Protein AF-A0A8X6VSK3-F1 (afdb_monomer_lite)

Organism: Trichonephila clavipes (NCBI:txid2585209)

InterPro domains:
  IPR008042 Retrotransposon Pao-like, RNAseH-like domain [PF05380] (2-41)

Foldseek 3Di:
DDDDDPLLVQLVVLLVVLVVVLVVCVVVVDDDDQAAAEDQPPSNLCLLQDDDDDDPSSVVSSVSSVVSDPNVRYDYDHPVPDPVCCVVVHDDDD

Sequence (94 aa):
MKTITIPRLELMAATIGARLFSSVKHALKISNIKTYFWTDSSTVLTWIIRREQWSVFVANRISEIRKLTTSEDWFHISTDQNPADILSRGCGPK

pLDDT: mean 92.37, std 10.23, range [46.41, 98.56]

Structure (mmCIF, N/CA/C/O backbone):
data_AF-A0A8X6VSK3-F1
#
_entry.id   AF-A0A8X6VSK3-F1
#
loop_
_atom_site.group_PDB
_atom_site.id
_atom_site.type_symbol
_atom_site.label_atom_id
_atom_site.label_alt_id
_atom_site.label_comp_id
_atom_site.label_asym_id
_atom_site.label_entity_id
_atom_site.label_seq_id
_atom_site.pdbx_PDB_ins_code
_atom_site.Cartn_x
_atom_site.Cartn_y
_atom_site.Cartn_z
_atom_site.occupancy
_atom_site.B_iso_or_equiv
_atom_site.auth_seq_id
_atom_site.auth_comp_id
_atom_site.auth_asym_id
_atom_site.auth_atom_id
_atom_site.pdbx_PDB_model_num
ATOM 1 N N . MET A 1 1 ? 12.661 11.794 -20.945 1.00 46.41 1 MET A N 1
ATOM 2 C CA . MET A 1 1 ? 11.549 11.405 -20.048 1.00 46.41 1 MET A CA 1
ATOM 3 C C . MET A 1 1 ? 12.007 10.179 -19.263 1.00 46.41 1 MET A C 1
ATOM 5 O O . MET A 1 1 ? 12.444 9.231 -19.898 1.00 46.41 1 MET A O 1
ATOM 9 N N . LYS A 1 2 ? 12.054 10.204 -17.921 1.00 57.28 2 LYS A N 1
ATOM 10 C CA . LYS A 1 2 ? 12.467 9.013 -17.148 1.00 57.28 2 LYS A CA 1
ATOM 11 C C . LYS A 1 2 ? 11.343 7.977 -17.217 1.00 57.28 2 LYS A C 1
ATOM 13 O O . LYS A 1 2 ? 10.240 8.271 -16.769 1.00 57.28 2 LYS A O 1
ATOM 18 N N . THR A 1 3 ? 11.620 6.799 -17.768 1.00 72.06 3 THR A N 1
ATOM 19 C CA . THR A 1 3 ? 10.655 5.696 -17.846 1.00 72.06 3 THR A CA 1
ATOM 20 C C . THR A 1 3 ? 10.259 5.256 -16.438 1.00 72.06 3 THR A C 1
ATOM 22 O O . THR A 1 3 ? 11.114 4.900 -15.622 1.00 72.06 3 THR A O 1
ATOM 25 N N . ILE A 1 4 ? 8.964 5.314 -16.128 1.00 81.50 4 ILE A N 1
ATOM 26 C CA . ILE A 1 4 ? 8.431 4.771 -14.879 1.00 81.50 4 ILE A CA 1
ATOM 27 C C . ILE A 1 4 ? 8.315 3.257 -15.057 1.00 81.50 4 ILE A C 1
ATOM 29 O O . ILE A 1 4 ? 7.769 2.784 -16.048 1.00 81.50 4 ILE A O 1
ATOM 33 N N . THR A 1 5 ? 8.869 2.500 -14.115 1.00 92.75 5 THR A N 1
ATOM 34 C CA . THR A 1 5 ? 8.808 1.035 -14.128 1.00 92.75 5 THR A CA 1
ATOM 35 C C . THR A 1 5 ? 7.470 0.549 -13.571 1.00 92.75 5 THR A C 1
ATOM 37 O O . THR A 1 5 ? 6.861 1.240 -12.752 1.00 92.75 5 THR A O 1
ATOM 40 N N . ILE A 1 6 ? 7.044 -0.660 -13.950 1.00 92.81 6 ILE A N 1
ATOM 41 C CA . ILE A 1 6 ? 5.814 -1.284 -13.428 1.00 92.81 6 ILE A CA 1
ATOM 42 C C . ILE A 1 6 ? 5.776 -1.277 -11.884 1.00 92.81 6 ILE A C 1
ATOM 44 O O . ILE A 1 6 ? 4.817 -0.730 -11.343 1.00 92.81 6 ILE A O 1
ATOM 48 N N . PRO A 1 7 ? 6.838 -1.675 -11.146 1.00 95.19 7 PRO A N 1
ATOM 49 C CA . PRO A 1 7 ? 6.823 -1.608 -9.680 1.00 95.19 7 PRO A CA 1
ATOM 50 C C . PRO A 1 7 ? 6.597 -0.202 -9.110 1.00 95.19 7 PRO A C 1
ATOM 52 O O . PRO A 1 7 ? 6.006 -0.032 -8.046 1.00 95.19 7 PRO A O 1
ATOM 55 N N . ARG A 1 8 ? 7.061 0.845 -9.806 1.00 95.62 8 ARG A N 1
ATOM 56 C CA . ARG A 1 8 ? 6.807 2.230 -9.387 1.00 95.62 8 ARG A CA 1
ATOM 57 C C . ARG A 1 8 ? 5.356 2.637 -9.631 1.00 95.62 8 ARG A C 1
ATOM 59 O O . ARG A 1 8 ? 4.828 3.391 -8.819 1.00 95.62 8 ARG A O 1
ATOM 66 N N . LEU A 1 9 ? 4.724 2.157 -10.705 1.00 95.12 9 LEU A N 1
ATOM 67 C CA . LEU A 1 9 ? 3.291 2.357 -10.947 1.00 95.12 9 LEU A CA 1
ATOM 68 C C . LEU A 1 9 ? 2.455 1.650 -9.874 1.00 95.12 9 LEU A C 1
ATOM 70 O O . LEU A 1 9 ? 1.588 2.280 -9.275 1.00 95.12 9 LEU A O 1
ATOM 74 N N . GLU A 1 10 ? 2.777 0.397 -9.558 1.00 96.06 10 GLU A N 1
ATOM 75 C CA . GLU A 1 10 ? 2.104 -0.378 -8.506 1.00 96.06 10 GLU A CA 1
ATOM 76 C C . GLU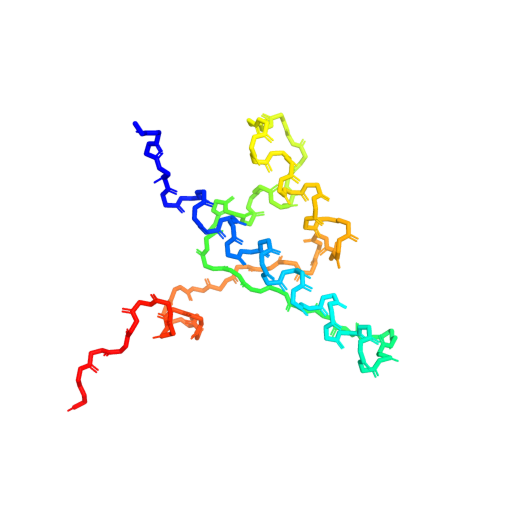 A 1 10 ? 2.251 0.292 -7.129 1.00 96.06 10 GLU A C 1
ATOM 78 O O . GLU A 1 10 ? 1.275 0.447 -6.395 1.00 96.06 10 GLU A O 1
ATOM 83 N N . LEU A 1 11 ? 3.447 0.794 -6.791 1.00 97.81 11 LEU A N 1
ATOM 84 C CA . LEU A 1 11 ? 3.666 1.535 -5.542 1.00 97.81 11 LEU A CA 1
ATOM 85 C C . LEU A 1 11 ? 2.856 2.840 -5.488 1.00 97.81 11 LEU A C 1
ATOM 87 O O . LEU A 1 11 ? 2.372 3.237 -4.424 1.00 97.81 11 LEU A O 1
ATOM 91 N N . MET A 1 12 ? 2.696 3.527 -6.623 1.00 97.25 12 MET A N 1
ATOM 92 C CA . MET A 1 12 ? 1.824 4.700 -6.693 1.00 97.25 12 MET A CA 1
ATOM 93 C C . MET A 1 12 ? 0.355 4.322 -6.511 1.00 97.25 12 MET A C 1
ATOM 95 O O . MET A 1 12 ? -0.340 5.033 -5.789 1.00 97.25 12 MET A O 1
ATOM 99 N N . ALA A 1 13 ? -0.101 3.208 -7.088 1.00 96.31 13 ALA A N 1
ATOM 100 C CA . ALA A 1 13 ? -1.457 2.706 -6.878 1.00 96.31 13 ALA A CA 1
ATOM 101 C C . ALA A 1 13 ? -1.721 2.429 -5.387 1.00 96.31 13 ALA A C 1
ATOM 103 O O . ALA A 1 13 ? -2.700 2.933 -4.836 1.00 96.31 13 ALA A O 1
ATOM 104 N N . ALA A 1 14 ? -0.791 1.758 -4.698 1.00 97.94 14 ALA A N 1
ATOM 105 C CA . ALA A 1 14 ? -0.861 1.547 -3.250 1.00 97.94 14 ALA A CA 1
ATOM 106 C C . ALA A 1 14 ? -0.889 2.870 -2.458 1.00 97.94 14 ALA A C 1
ATOM 108 O O . ALA A 1 14 ? -1.671 3.026 -1.520 1.00 97.94 14 ALA A O 1
ATOM 109 N N . THR A 1 15 ? -0.090 3.862 -2.868 1.00 98.50 15 THR A N 1
ATOM 110 C CA . THR A 1 15 ? -0.081 5.193 -2.235 1.00 98.50 15 THR A CA 1
ATOM 111 C C . THR A 1 15 ? -1.428 5.906 -2.391 1.00 98.50 15 THR A C 1
ATOM 113 O O . THR A 1 15 ? -1.938 6.494 -1.438 1.00 98.50 15 THR A O 1
ATOM 116 N N . ILE A 1 16 ? -2.020 5.860 -3.588 1.00 97.88 16 ILE A N 1
ATOM 117 C CA . ILE A 1 16 ? -3.336 6.452 -3.862 1.00 97.88 16 ILE A CA 1
ATOM 118 C C . ILE A 1 16 ? -4.416 5.735 -3.046 1.00 97.88 16 ILE A C 1
ATOM 120 O O . ILE A 1 16 ? -5.239 6.406 -2.428 1.00 97.88 16 ILE A O 1
ATOM 124 N N . GLY A 1 17 ? -4.372 4.401 -2.970 1.00 97.31 17 GLY A N 1
ATOM 125 C CA . GLY A 1 17 ? -5.276 3.607 -2.136 1.00 97.31 17 GLY A CA 1
ATOM 126 C C . GLY A 1 17 ? -5.218 3.999 -0.656 1.00 97.31 17 GLY A C 1
ATOM 127 O O . GLY A 1 17 ? -6.258 4.225 -0.040 1.00 97.31 17 GLY A O 1
ATOM 128 N N . ALA A 1 18 ? -4.014 4.179 -0.099 1.00 98.31 18 ALA A N 1
ATOM 129 C CA . ALA A 1 18 ? -3.826 4.625 1.286 1.00 98.31 18 ALA A CA 1
ATOM 130 C C . ALA A 1 18 ? -4.418 6.025 1.547 1.00 98.31 18 ALA A C 1
ATOM 132 O O . ALA A 1 18 ? -5.072 6.249 2.569 1.00 98.31 18 ALA A O 1
ATOM 133 N N . ARG A 1 19 ? -4.234 6.965 0.608 1.00 98.56 19 ARG A N 1
ATOM 134 C CA . ARG A 1 19 ? -4.835 8.309 0.678 1.00 98.56 19 ARG A CA 1
ATOM 135 C C . ARG A 1 19 ? -6.356 8.250 0.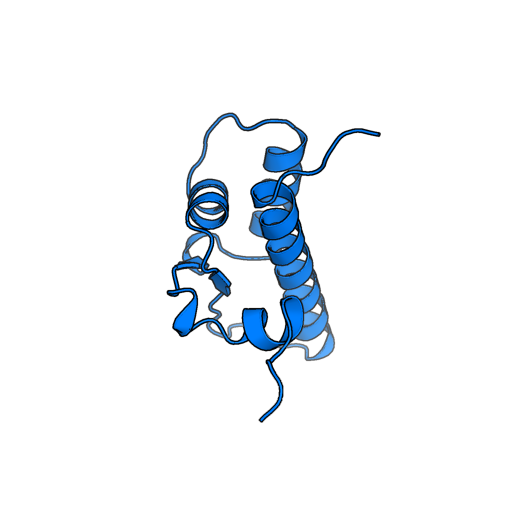623 1.00 98.56 19 ARG A C 1
ATOM 137 O O . ARG A 1 19 ? -7.006 8.854 1.469 1.00 98.56 19 ARG A O 1
ATOM 144 N N . LEU A 1 20 ? -6.909 7.498 -0.332 1.00 97.56 20 LEU A N 1
ATOM 145 C CA . LEU A 1 20 ? -8.352 7.327 -0.487 1.00 97.56 20 LEU A CA 1
ATOM 146 C C . LEU A 1 20 ? -8.974 6.760 0.789 1.00 97.56 20 LEU A C 1
ATOM 148 O O . LEU A 1 20 ? -9.941 7.319 1.301 1.00 97.56 20 LEU A O 1
ATOM 152 N N . PHE A 1 21 ? -8.385 5.695 1.334 1.00 97.06 21 PHE A N 1
ATOM 153 C CA . PHE A 1 21 ? -8.819 5.115 2.597 1.00 97.06 21 PHE A CA 1
ATOM 154 C C . PHE A 1 21 ? -8.818 6.153 3.729 1.00 97.06 21 PHE A C 1
ATOM 156 O O . PHE A 1 21 ? -9.819 6.290 4.431 1.00 97.06 21 PHE A O 1
ATOM 163 N N . SER A 1 22 ? -7.731 6.917 3.882 1.00 96.69 22 SER A N 1
ATOM 164 C CA . SER A 1 22 ? -7.626 7.954 4.914 1.00 96.69 22 SER A CA 1
ATOM 165 C C . SER A 1 22 ? -8.713 9.026 4.765 1.00 96.69 22 SER A C 1
ATOM 167 O O . SER A 1 22 ? -9.388 9.358 5.742 1.00 96.69 22 SER A O 1
ATOM 169 N N . SER A 1 23 ? -8.950 9.505 3.539 1.00 97.81 23 SER A N 1
ATOM 170 C CA . SER A 1 23 ? -10.001 10.482 3.238 1.00 97.81 23 SER A CA 1
ATOM 171 C C . SER A 1 23 ? -11.398 9.948 3.556 1.00 97.81 23 SER A C 1
ATOM 173 O O . SER A 1 23 ? -12.172 10.633 4.222 1.00 97.81 23 SER A O 1
ATOM 175 N N . VAL A 1 24 ? -11.718 8.721 3.134 1.00 96.81 24 VAL A N 1
ATOM 176 C CA . VAL A 1 24 ? -13.027 8.094 3.380 1.00 96.81 24 VAL A CA 1
ATOM 177 C C . VAL A 1 24 ? -13.241 7.839 4.870 1.00 96.81 24 VAL A C 1
ATOM 179 O O . VAL A 1 24 ? -14.286 8.200 5.410 1.00 96.81 24 VAL A O 1
ATOM 182 N N . LYS A 1 25 ? -12.242 7.283 5.566 1.00 96.00 25 LYS A N 1
ATOM 183 C CA . LYS A 1 25 ? -12.300 7.041 7.014 1.00 96.00 25 LYS A CA 1
ATOM 184 C C . LYS A 1 25 ? -12.575 8.331 7.785 1.00 96.00 25 LYS A C 1
ATOM 186 O O . LYS A 1 25 ? -13.405 8.333 8.693 1.00 96.00 25 LYS A O 1
ATOM 191 N N . HIS A 1 26 ? -11.903 9.420 7.410 1.00 95.69 26 HIS A N 1
ATOM 192 C CA . HIS A 1 26 ? -12.108 10.726 8.024 1.00 95.69 26 HIS A CA 1
ATOM 193 C C . HIS A 1 26 ? -13.504 11.291 7.730 1.00 95.69 26 HIS A C 1
ATOM 195 O O . HIS A 1 26 ? -14.209 11.680 8.660 1.00 95.69 26 HIS A O 1
ATOM 201 N N . ALA A 1 27 ? -13.932 11.285 6.463 1.00 97.88 27 ALA A N 1
ATOM 202 C CA . ALA A 1 27 ? -15.236 11.805 6.049 1.00 97.88 27 ALA A CA 1
ATOM 203 C C . ALA A 1 27 ? -16.403 11.080 6.737 1.00 97.88 27 ALA A C 1
ATOM 205 O O . ALA A 1 27 ? -17.367 11.713 7.164 1.00 97.88 27 ALA A O 1
ATOM 206 N N . LEU A 1 28 ? -16.286 9.760 6.900 1.00 96.75 28 LEU A N 1
ATOM 207 C CA . LEU A 1 28 ? -17.286 8.926 7.564 1.00 96.75 28 LEU A CA 1
ATOM 208 C C . LEU A 1 28 ? -17.141 8.895 9.096 1.00 96.75 28 LEU A C 1
ATOM 210 O O . LEU A 1 28 ? -17.931 8.233 9.763 1.00 96.75 28 LEU A O 1
ATOM 214 N N . LYS A 1 29 ? -16.149 9.599 9.665 1.00 96.38 29 LYS A N 1
ATOM 215 C CA . LYS A 1 29 ? -15.849 9.635 11.110 1.00 96.38 29 LYS A CA 1
ATOM 216 C C . LYS A 1 29 ? -15.689 8.242 11.734 1.00 96.38 29 LYS A C 1
ATO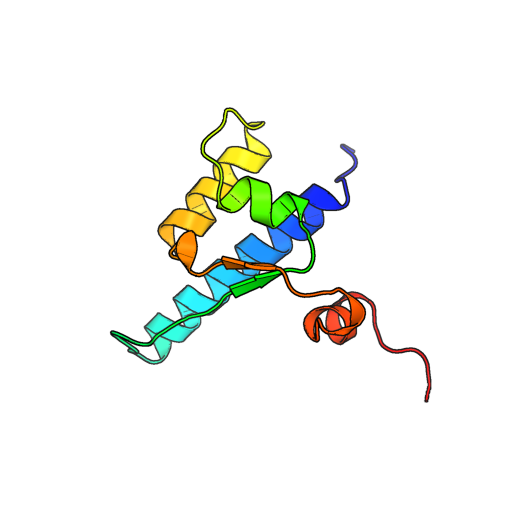M 218 O O . LYS A 1 29 ? -16.066 8.016 12.881 1.00 96.38 29 LYS A O 1
ATOM 223 N N . ILE A 1 30 ? -15.118 7.302 10.983 1.00 94.25 30 ILE A N 1
ATOM 224 C CA . ILE A 1 30 ? -14.960 5.920 11.433 1.00 94.25 30 ILE A CA 1
ATOM 225 C C . ILE A 1 30 ? -13.690 5.796 12.282 1.00 94.25 30 ILE A C 1
ATOM 227 O O . ILE A 1 30 ? -12.572 6.025 11.808 1.00 94.25 3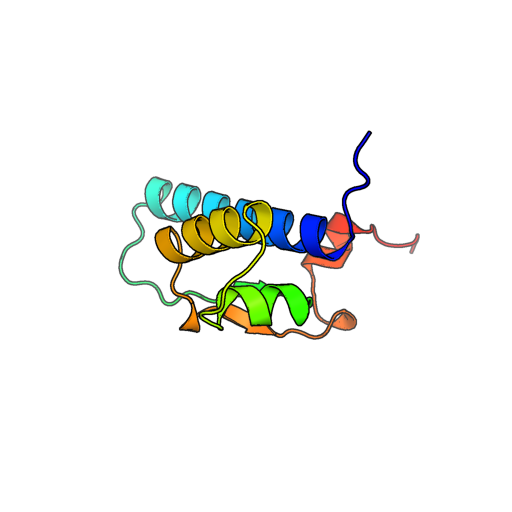0 ILE A O 1
ATOM 231 N N . SER A 1 31 ? -13.850 5.364 13.530 1.00 90.25 31 SER A N 1
ATOM 232 C CA . SER A 1 31 ? -12.760 5.010 14.441 1.00 90.25 31 SER A CA 1
ATOM 233 C C . SER A 1 31 ? -12.768 3.507 14.746 1.00 90.25 31 SER A C 1
ATOM 235 O O . SER A 1 31 ? -13.797 2.848 14.651 1.00 90.25 31 SER A O 1
ATOM 237 N N . ASN A 1 32 ? -11.596 2.956 15.081 1.00 86.44 32 ASN A N 1
ATOM 238 C CA . ASN A 1 32 ? -11.421 1.586 15.586 1.00 86.44 32 ASN A CA 1
ATOM 239 C C . ASN A 1 32 ? -12.030 0.448 14.742 1.00 86.44 32 ASN A C 1
ATOM 241 O O . ASN A 1 32 ? -12.446 -0.572 15.287 1.00 86.44 32 ASN A O 1
ATOM 245 N N . ILE A 1 33 ? -12.045 0.584 13.415 1.00 91.62 33 ILE A N 1
ATOM 246 C CA . ILE A 1 33 ? -12.364 -0.540 12.526 1.00 91.62 33 ILE A CA 1
ATOM 247 C C . ILE A 1 33 ? -11.111 -1.328 12.176 1.00 91.62 33 ILE A C 1
ATOM 249 O O . ILE A 1 33 ? -10.034 -0.758 11.989 1.00 91.62 33 ILE A O 1
ATOM 253 N N . LYS A 1 34 ? -11.279 -2.641 12.036 1.00 94.12 34 LYS A N 1
ATOM 254 C CA . LYS A 1 34 ? -10.250 -3.496 11.458 1.00 94.12 34 LYS A CA 1
ATOM 255 C C . LYS A 1 34 ? -10.147 -3.221 9.960 1.00 94.12 34 LYS A C 1
ATOM 257 O O . LYS A 1 34 ? -11.168 -3.117 9.281 1.00 94.12 34 LYS A O 1
ATOM 262 N N . THR A 1 35 ? -8.926 -3.096 9.459 1.00 95.62 35 THR A N 1
ATOM 263 C CA . THR A 1 35 ? -8.650 -2.718 8.071 1.00 95.62 35 THR A CA 1
ATOM 264 C C . THR A 1 35 ? -7.673 -3.680 7.438 1.00 95.62 35 THR A C 1
ATOM 266 O O . THR A 1 35 ? -6.809 -4.218 8.117 1.00 95.62 35 THR A O 1
ATOM 269 N N . TYR A 1 36 ? -7.835 -3.897 6.138 1.00 97.00 36 TYR A N 1
ATOM 270 C CA . TYR A 1 36 ? -7.010 -4.807 5.360 1.00 97.00 36 TYR A CA 1
ATOM 271 C C . TYR A 1 36 ? -6.717 -4.164 4.008 1.00 97.00 36 TYR A C 1
ATOM 273 O O . TYR A 1 36 ? -7.634 -3.666 3.350 1.00 97.00 36 TYR A O 1
ATOM 281 N N . PHE A 1 37 ? -5.456 -4.195 3.594 1.00 97.69 37 PHE A N 1
ATOM 282 C CA . PHE A 1 37 ? -4.986 -3.687 2.311 1.00 97.69 37 PHE A CA 1
ATOM 283 C C . PHE A 1 37 ? -4.368 -4.840 1.527 1.00 97.69 37 PHE A C 1
ATOM 285 O O . PHE A 1 37 ? -3.457 -5.505 2.012 1.00 97.69 37 PHE A O 1
ATOM 292 N N . TRP A 1 38 ? -4.856 -5.081 0.314 1.00 97.50 38 TRP A N 1
ATOM 293 C CA . TRP A 1 38 ? -4.403 -6.193 -0.519 1.00 97.50 38 TRP A CA 1
ATOM 294 C C . TRP A 1 38 ? -3.672 -5.670 -1.751 1.00 97.50 38 TRP A C 1
ATOM 296 O O . TRP A 1 38 ? -4.113 -4.712 -2.387 1.00 97.50 38 TRP A O 1
ATOM 306 N N . THR A 1 39 ? -2.554 -6.303 -2.090 1.00 97.06 39 THR A N 1
ATOM 307 C CA . THR A 1 39 ? -1.820 -6.073 -3.338 1.00 97.06 39 THR A CA 1
ATOM 308 C C . THR A 1 39 ? -1.329 -7.403 -3.893 1.00 97.06 39 THR A C 1
ATOM 310 O O . THR A 1 39 ? -0.935 -8.283 -3.133 1.00 97.06 39 THR A O 1
ATOM 313 N N . ASP A 1 40 ? -1.343 -7.558 -5.211 1.00 95.94 40 ASP A N 1
ATOM 314 C CA . ASP A 1 40 ? -0.733 -8.695 -5.906 1.00 95.94 40 ASP A CA 1
ATOM 315 C C . ASP A 1 40 ? 0.736 -8.448 -6.278 1.00 95.94 40 ASP A C 1
ATOM 317 O O . ASP A 1 40 ? 1.452 -9.348 -6.718 1.00 95.94 40 ASP A O 1
ATOM 321 N N . SER A 1 41 ? 1.239 -7.236 -6.028 1.00 96.69 41 SER A N 1
ATOM 322 C CA . SER A 1 41 ? 2.653 -6.930 -6.183 1.00 96.69 41 SER A CA 1
ATOM 323 C C . SER A 1 41 ? 3.430 -7.334 -4.935 1.00 96.69 41 SER A C 1
ATOM 325 O O . SER A 1 41 ? 3.553 -6.586 -3.959 1.00 96.69 41 SER A O 1
ATOM 327 N N . SER A 1 42 ? 4.058 -8.507 -5.004 1.00 97.31 42 SER A N 1
ATOM 328 C CA . SER A 1 42 ? 5.041 -8.949 -4.004 1.00 97.31 42 SER A CA 1
ATOM 329 C C . SER A 1 42 ? 6.174 -7.928 -3.795 1.00 97.31 42 SER A C 1
ATOM 331 O O . SER A 1 42 ? 6.696 -7.798 -2.685 1.00 97.31 42 SER A O 1
ATOM 333 N N . THR A 1 43 ? 6.532 -7.154 -4.829 1.00 97.56 43 THR A N 1
ATOM 334 C CA . THR A 1 43 ? 7.539 -6.083 -4.721 1.00 97.56 43 THR A CA 1
ATOM 335 C C . THR A 1 43 ? 7.039 -4.937 -3.842 1.00 97.56 43 THR A C 1
ATOM 337 O O . THR A 1 43 ? 7.732 -4.538 -2.903 1.00 97.56 43 THR A O 1
ATOM 340 N N . VAL A 1 44 ? 5.828 -4.431 -4.100 1.00 97.94 44 VAL A N 1
ATOM 341 C CA . VAL A 1 44 ? 5.219 -3.367 -3.287 1.00 97.94 44 VAL A CA 1
ATOM 342 C C . VAL A 1 44 ? 5.020 -3.826 -1.849 1.00 97.94 44 VAL A C 1
ATOM 344 O O . VAL A 1 44 ? 5.367 -3.090 -0.925 1.00 97.94 44 VAL A O 1
ATOM 347 N N . LEU A 1 45 ? 4.540 -5.053 -1.645 1.00 98.25 45 LEU A N 1
ATOM 348 C CA . LEU A 1 45 ? 4.362 -5.608 -0.307 1.00 98.25 45 LEU A CA 1
ATOM 349 C C . LEU A 1 45 ? 5.689 -5.671 0.462 1.00 98.25 45 LEU A C 1
ATOM 351 O O . LEU A 1 45 ? 5.778 -5.213 1.600 1.00 98.25 45 LEU A O 1
ATOM 355 N N . THR A 1 46 ? 6.749 -6.163 -0.186 1.00 98.06 46 THR A N 1
ATOM 356 C CA . THR A 1 46 ? 8.096 -6.231 0.399 1.00 98.06 46 THR A CA 1
ATOM 357 C C . THR A 1 46 ? 8.590 -4.852 0.829 1.00 98.06 46 THR A C 1
ATOM 359 O O . THR A 1 46 ? 9.099 -4.688 1.938 1.00 98.06 46 THR A O 1
ATOM 362 N N . TRP A 1 47 ? 8.404 -3.846 -0.024 1.00 98.12 47 TRP A N 1
ATOM 363 C CA . TRP A 1 47 ? 8.744 -2.456 0.266 1.00 98.12 47 TRP A CA 1
ATOM 364 C C . TRP A 1 47 ? 7.974 -1.882 1.462 1.00 98.12 47 TRP A C 1
ATOM 366 O O . TRP A 1 47 ? 8.564 -1.185 2.290 1.00 98.12 47 TRP A O 1
ATOM 376 N N . ILE A 1 48 ? 6.679 -2.187 1.583 1.00 98.12 48 ILE A N 1
ATOM 377 C CA . ILE A 1 48 ? 5.829 -1.710 2.684 1.00 98.12 48 ILE A CA 1
ATOM 378 C C . ILE A 1 48 ? 6.169 -2.400 4.008 1.00 98.12 48 ILE A C 1
ATOM 380 O O . ILE A 1 48 ? 6.157 -1.738 5.045 1.00 98.12 48 ILE A O 1
ATOM 384 N N . ILE A 1 49 ? 6.525 -3.686 4.004 1.00 97.19 49 ILE A N 1
ATOM 385 C CA . ILE A 1 49 ? 6.800 -4.445 5.235 1.00 97.19 49 ILE A CA 1
ATOM 386 C C . ILE A 1 49 ? 8.242 -4.240 5.716 1.00 97.19 49 ILE A C 1
ATOM 388 O O . ILE A 1 49 ? 8.479 -3.971 6.894 1.00 97.19 49 ILE A O 1
ATOM 392 N N . ARG A 1 50 ? 9.236 -4.313 4.824 1.00 96.12 50 ARG A N 1
ATOM 393 C CA . ARG A 1 50 ? 10.654 -4.312 5.223 1.00 96.12 50 ARG A CA 1
ATOM 394 C C . ARG A 1 50 ? 11.196 -2.901 5.452 1.00 96.12 50 ARG A C 1
ATOM 396 O O . ARG A 1 50 ? 10.840 -1.940 4.764 1.00 96.12 50 ARG A O 1
ATOM 403 N N . ARG A 1 51 ? 12.097 -2.756 6.425 1.00 90.81 51 ARG A N 1
ATOM 404 C CA . ARG A 1 51 ? 12.806 -1.499 6.717 1.00 90.81 51 ARG A CA 1
ATOM 405 C C . ARG A 1 51 ? 14.231 -1.567 6.174 1.00 90.81 51 ARG A C 1
ATOM 407 O O . ARG A 1 51 ? 15.143 -1.962 6.887 1.00 90.81 51 ARG A O 1
ATOM 414 N N . GLU A 1 52 ? 14.402 -1.176 4.916 1.00 93.38 52 GLU A N 1
ATOM 415 C CA . GLU A 1 52 ? 15.702 -1.146 4.231 1.00 93.38 52 GLU A CA 1
ATOM 416 C C . GLU A 1 52 ? 15.949 0.212 3.569 1.00 93.38 52 GLU A C 1
ATOM 418 O O . GLU A 1 52 ? 15.067 1.076 3.520 1.00 93.38 52 GLU A O 1
ATOM 423 N N . GLN A 1 53 ? 17.167 0.408 3.064 1.00 94.25 53 GLN A N 1
ATOM 424 C CA . GLN A 1 53 ? 17.522 1.594 2.295 1.00 94.25 53 GLN A CA 1
ATOM 425 C C . GLN A 1 53 ? 17.026 1.459 0.854 1.00 94.25 53 GLN A C 1
ATOM 427 O O . GLN A 1 53 ? 17.661 0.844 0.000 1.00 94.25 53 GLN A O 1
ATOM 432 N N . TRP A 1 54 ? 15.874 2.065 0.581 1.00 95.38 54 TRP A N 1
ATOM 433 C CA . TRP A 1 54 ? 15.308 2.144 -0.762 1.00 95.38 54 TRP A CA 1
ATOM 434 C C . TRP A 1 54 ? 15.699 3.444 -1.469 1.00 95.38 54 TRP A C 1
ATOM 436 O O . TRP A 1 54 ? 16.053 4.439 -0.838 1.00 95.38 54 TRP A O 1
ATOM 446 N N . SER A 1 55 ? 15.555 3.476 -2.798 1.00 96.12 55 SER A N 1
ATOM 447 C CA . SER A 1 55 ? 15.687 4.728 -3.557 1.00 96.12 55 SER A CA 1
ATOM 448 C C . SER A 1 55 ? 14.739 5.809 -3.019 1.00 96.12 55 SER A C 1
ATOM 450 O O . SER A 1 55 ? 13.625 5.492 -2.602 1.00 96.12 55 SER A O 1
ATOM 452 N N . VAL A 1 56 ? 15.132 7.084 -3.106 1.00 96.75 56 VAL A N 1
ATOM 453 C CA . VAL A 1 56 ? 14.367 8.231 -2.566 1.00 96.75 56 VAL A CA 1
ATOM 454 C C . VAL A 1 56 ? 12.890 8.205 -2.973 1.00 96.75 56 VAL A C 1
ATOM 456 O O . VAL A 1 56 ? 12.011 8.409 -2.142 1.00 96.75 56 VAL A O 1
ATOM 459 N N . PHE A 1 57 ? 12.598 7.892 -4.241 1.00 95.56 57 PHE A N 1
ATOM 460 C CA . PHE A 1 57 ? 11.220 7.772 -4.724 1.00 95.56 57 PHE A CA 1
ATOM 461 C C . PHE A 1 57 ? 10.423 6.723 -3.938 1.00 95.56 57 PHE A C 1
ATOM 463 O O . PHE A 1 57 ? 9.316 6.999 -3.487 1.00 95.56 57 PHE A O 1
ATOM 470 N N . VAL A 1 58 ? 10.993 5.530 -3.771 1.00 97.31 58 VAL A N 1
ATOM 471 C CA . VAL A 1 58 ? 10.344 4.403 -3.092 1.00 97.31 58 VAL A CA 1
ATOM 472 C C . VAL A 1 58 ? 10.207 4.698 -1.596 1.00 97.31 58 VAL A C 1
ATOM 474 O O . VAL A 1 58 ? 9.115 4.575 -1.046 1.00 97.31 58 VAL A O 1
ATOM 477 N N . ALA A 1 59 ? 11.273 5.190 -0.961 1.00 97.75 59 ALA A N 1
ATOM 478 C CA . ALA A 1 59 ? 11.292 5.532 0.459 1.00 97.75 59 ALA A CA 1
ATOM 479 C C . ALA A 1 59 ? 10.227 6.579 0.830 1.00 97.75 59 ALA A C 1
ATOM 481 O O . ALA A 1 59 ? 9.502 6.401 1.810 1.00 97.75 59 ALA A O 1
ATOM 482 N N . ASN A 1 60 ? 10.075 7.634 0.022 1.00 98.00 60 ASN A N 1
ATOM 483 C CA . ASN A 1 60 ? 9.080 8.680 0.270 1.00 98.00 60 ASN A CA 1
ATOM 484 C C . ASN A 1 60 ? 7.643 8.140 0.218 1.00 98.00 60 ASN A C 1
ATOM 486 O O . ASN A 1 60 ? 6.816 8.516 1.046 1.00 98.00 60 ASN A O 1
ATOM 490 N N . ARG A 1 61 ? 7.347 7.229 -0.718 1.00 98.06 61 ARG A N 1
ATOM 491 C CA . ARG A 1 61 ? 6.013 6.622 -0.859 1.00 98.06 61 ARG A CA 1
ATOM 492 C C . ARG A 1 61 ? 5.704 5.618 0.239 1.00 98.06 61 ARG A C 1
ATOM 494 O O . ARG A 1 61 ? 4.617 5.662 0.801 1.00 98.06 61 ARG A O 1
ATOM 501 N N . ILE A 1 62 ? 6.672 4.784 0.615 1.00 98.06 62 ILE A N 1
ATOM 502 C CA . ILE A 1 62 ? 6.525 3.889 1.768 1.00 98.06 62 ILE A CA 1
ATOM 503 C C . ILE A 1 62 ? 6.285 4.703 3.044 1.00 98.06 62 ILE A C 1
ATOM 505 O O . ILE A 1 62 ? 5.404 4.365 3.826 1.00 98.06 62 ILE A O 1
ATOM 509 N N . SER A 1 63 ? 7.038 5.789 3.253 1.00 98.06 63 SER A N 1
ATOM 510 C CA . SER A 1 63 ? 6.865 6.671 4.416 1.00 98.06 63 SER A CA 1
ATOM 511 C C . SER A 1 63 ? 5.449 7.242 4.487 1.00 98.06 63 SER A C 1
ATOM 513 O O . SER A 1 63 ? 4.841 7.258 5.551 1.00 98.06 63 SER A O 1
ATOM 515 N N . GLU A 1 64 ? 4.892 7.657 3.351 1.00 98.50 64 GLU A N 1
ATOM 516 C CA . GLU A 1 64 ? 3.509 8.118 3.271 1.00 98.50 64 GLU A CA 1
ATOM 517 C C . GLU A 1 64 ? 2.498 7.002 3.577 1.00 98.50 64 GLU A C 1
ATOM 519 O O . GLU A 1 64 ? 1.634 7.188 4.433 1.00 98.50 64 GLU A O 1
ATOM 524 N N . ILE A 1 65 ? 2.633 5.829 2.951 1.00 98.56 65 ILE A N 1
ATOM 525 C CA . ILE A 1 65 ? 1.751 4.676 3.196 1.00 98.56 65 ILE A CA 1
ATOM 526 C C . ILE A 1 65 ? 1.740 4.311 4.685 1.00 98.56 65 ILE A C 1
ATOM 528 O O . ILE A 1 65 ? 0.670 4.166 5.273 1.00 98.56 65 ILE A O 1
ATOM 532 N N . ARG A 1 66 ? 2.916 4.243 5.319 1.00 97.75 66 ARG A N 1
ATOM 533 C CA . ARG A 1 66 ? 3.070 3.910 6.745 1.00 97.75 66 ARG A CA 1
ATOM 534 C C . ARG A 1 66 ? 2.570 4.993 7.705 1.00 97.75 66 ARG A C 1
ATOM 536 O O . ARG A 1 66 ? 2.369 4.711 8.878 1.00 97.75 66 ARG A O 1
ATOM 543 N N . LYS A 1 67 ? 2.396 6.235 7.241 1.00 98.12 67 LYS A N 1
ATOM 544 C CA . LYS A 1 67 ? 1.744 7.301 8.024 1.00 98.12 67 LYS A CA 1
ATOM 545 C C . LYS A 1 67 ? 0.222 7.202 7.969 1.00 98.12 67 LYS A C 1
ATOM 547 O O . LYS A 1 67 ? -0.443 7.597 8.919 1.00 98.12 67 LYS A O 1
ATOM 552 N N . LEU A 1 68 ? -0.322 6.725 6.850 1.00 97.56 68 LEU A N 1
ATOM 553 C CA . LEU A 1 68 ? -1.765 6.653 6.603 1.00 97.56 68 LEU A CA 1
ATOM 554 C C . LEU A 1 68 ? -2.377 5.300 7.000 1.00 97.56 68 LEU A C 1
ATOM 556 O O . LEU A 1 68 ? -3.585 5.216 7.219 1.00 97.56 68 LEU A O 1
ATOM 560 N N . THR A 1 69 ? -1.556 4.252 7.068 1.00 97.00 69 THR A N 1
ATOM 561 C CA . THR A 1 69 ? -1.956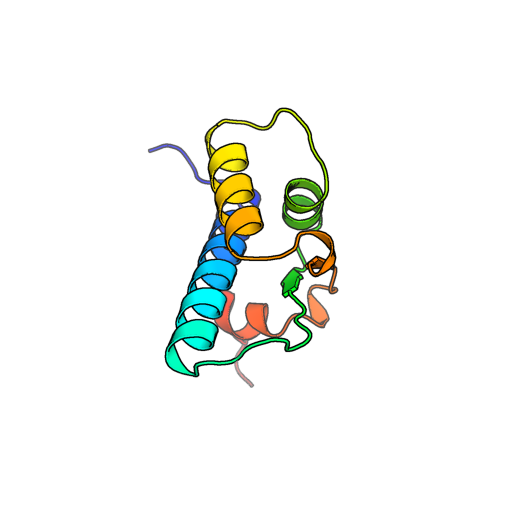 2.857 7.295 1.00 97.00 69 THR A CA 1
ATOM 562 C C . THR A 1 69 ? -0.937 2.129 8.173 1.00 97.00 69 THR A C 1
ATOM 564 O O . THR A 1 69 ? 0.200 2.579 8.322 1.00 97.00 69 THR A O 1
ATOM 567 N N . THR A 1 70 ? -1.333 0.984 8.724 1.00 96.00 70 THR A N 1
ATOM 568 C CA . THR A 1 70 ? -0.469 0.077 9.495 1.00 96.00 70 THR A CA 1
ATOM 569 C C . THR A 1 70 ? 0.199 -0.917 8.546 1.00 96.00 70 THR A C 1
ATOM 571 O O . THR A 1 70 ? -0.478 -1.476 7.690 1.00 96.00 70 THR A O 1
ATOM 574 N N . SER A 1 71 ? 1.512 -1.155 8.665 1.00 96.38 71 SER A N 1
ATOM 575 C CA . SER A 1 71 ? 2.238 -2.021 7.706 1.00 96.38 71 SER A CA 1
ATOM 576 C C . SER A 1 71 ? 1.789 -3.481 7.790 1.00 96.38 71 SER A C 1
ATOM 578 O O . SER A 1 71 ? 1.778 -4.183 6.788 1.00 96.38 71 SER A O 1
ATOM 580 N N . GLU A 1 72 ? 1.394 -3.911 8.983 1.00 96.25 72 GLU A N 1
ATOM 581 C CA . GLU A 1 72 ? 0.934 -5.257 9.319 1.00 96.25 72 GLU A CA 1
ATOM 582 C C . GLU A 1 72 ? -0.465 -5.566 8.760 1.00 96.25 72 GLU A C 1
ATOM 584 O O . GLU A 1 72 ? -0.850 -6.729 8.692 1.00 96.25 72 GLU A O 1
ATOM 589 N N . ASP A 1 73 ? -1.199 -4.538 8.319 1.00 97.25 73 ASP A N 1
ATOM 590 C CA . ASP A 1 73 ? -2.508 -4.677 7.674 1.00 97.25 73 ASP A CA 1
ATOM 591 C C . ASP A 1 73 ? -2.395 -4.832 6.142 1.00 97.25 73 ASP A C 1
ATOM 593 O O . ASP A 1 73 ? -3.416 -4.848 5.448 1.00 97.25 73 ASP A O 1
ATOM 597 N N . TRP A 1 74 ? -1.174 -4.920 5.596 1.00 98.31 74 TRP A N 1
ATOM 598 C CA . TRP A 1 74 ? -0.926 -5.157 4.172 1.00 98.31 74 TRP A CA 1
ATOM 599 C C . TRP A 1 74 ? -0.647 -6.629 3.885 1.00 98.31 74 TRP A C 1
ATOM 601 O O . TRP A 1 74 ? 0.217 -7.250 4.503 1.00 98.31 74 TRP A O 1
ATOM 611 N N . PHE A 1 75 ? -1.336 -7.165 2.884 1.00 98.06 75 PHE A N 1
ATOM 612 C CA . PHE A 1 75 ? -1.313 -8.582 2.548 1.00 98.06 75 PHE A CA 1
ATOM 613 C C . PHE A 1 75 ? -1.164 -8.809 1.046 1.00 98.06 75 PHE A C 1
ATOM 615 O O . PHE A 1 75 ? -1.539 -7.973 0.218 1.00 98.06 75 PHE A O 1
ATOM 622 N N . HIS A 1 76 ? -0.632 -9.982 0.706 1.00 97.69 76 HIS A N 1
ATOM 623 C CA . HIS A 1 76 ? -0.568 -10.446 -0.671 1.00 97.69 76 HIS A CA 1
ATOM 624 C C . HIS A 1 76 ? -1.886 -11.106 -1.081 1.00 97.69 76 HIS A C 1
ATOM 626 O O . HIS A 1 76 ? -2.398 -11.951 -0.348 1.00 97.69 76 HIS A O 1
ATOM 632 N N . ILE A 1 77 ? -2.380 -10.796 -2.277 1.00 97.00 77 ILE A N 1
ATOM 633 C CA . ILE A 1 77 ? -3.435 -11.559 -2.958 1.00 97.00 77 ILE A CA 1
ATOM 634 C C . ILE A 1 77 ? -2.913 -12.029 -4.316 1.00 97.00 77 ILE A C 1
ATOM 636 O O . ILE A 1 77 ? -2.074 -11.363 -4.907 1.00 97.00 77 ILE A O 1
ATOM 640 N N . SER A 1 78 ? -3.354 -13.178 -4.823 1.00 95.44 78 SER A N 1
ATOM 641 C CA . SER A 1 78 ? -2.966 -13.588 -6.176 1.00 95.44 78 SER A CA 1
ATOM 642 C C . SER A 1 78 ? -3.636 -12.697 -7.231 1.00 95.44 78 SER A C 1
ATOM 644 O O . SER A 1 78 ? -4.757 -12.226 -7.038 1.00 95.44 78 SER A O 1
ATOM 646 N N . THR A 1 79 ? -2.949 -12.454 -8.351 1.00 90.88 79 THR A N 1
ATOM 647 C CA . THR A 1 79 ? -3.421 -11.578 -9.441 1.00 90.88 79 THR A CA 1
ATOM 648 C C . THR A 1 79 ? -4.805 -11.975 -9.963 1.00 90.88 79 THR A C 1
ATOM 650 O O . THR A 1 79 ? -5.642 -11.114 -10.210 1.00 90.88 79 THR A O 1
ATOM 653 N N . ASP A 1 80 ? -5.094 -13.273 -10.071 1.00 90.50 80 ASP A N 1
ATOM 654 C CA . ASP A 1 80 ? -6.393 -13.797 -10.517 1.00 90.50 80 ASP A CA 1
ATOM 655 C C . ASP A 1 80 ? -7.542 -13.518 -9.533 1.00 90.50 80 ASP A C 1
ATOM 657 O O . ASP A 1 80 ? -8.704 -13.497 -9.930 1.00 90.50 80 ASP A O 1
ATOM 661 N N . GLN A 1 81 ? -7.220 -13.271 -8.262 1.00 92.69 81 GLN A N 1
ATOM 662 C CA . GLN A 1 81 ? -8.180 -12.942 -7.210 1.00 92.69 81 GLN A CA 1
ATOM 663 C C . GLN A 1 81 ? -8.234 -11.436 -6.917 1.00 92.69 81 GLN A C 1
ATOM 665 O O . GLN A 1 81 ? -8.991 -11.017 -6.043 1.00 92.69 81 GLN A O 1
ATOM 670 N N . ASN A 1 82 ? -7.443 -10.607 -7.610 1.00 92.19 82 ASN A N 1
ATOM 671 C CA . ASN A 1 82 ? -7.376 -9.170 -7.367 1.00 92.19 82 ASN A CA 1
ATOM 672 C C . ASN A 1 82 ? -8.468 -8.414 -8.155 1.00 92.19 82 ASN A C 1
ATOM 674 O O . ASN A 1 82 ? -8.300 -8.156 -9.349 1.00 92.19 82 ASN A O 1
ATOM 678 N N . PRO A 1 83 ? -9.564 -7.954 -7.519 1.00 90.25 83 PRO A N 1
ATOM 679 C CA . PRO A 1 83 ? -10.616 -7.231 -8.231 1.00 90.25 83 PRO A CA 1
ATOM 680 C C . PRO A 1 83 ? -10.160 -5.855 -8.741 1.00 90.25 83 PRO A C 1
ATOM 682 O O . PRO A 1 83 ? -10.797 -5.297 -9.633 1.00 90.25 83 PRO A O 1
ATOM 685 N N . ALA A 1 84 ? -9.068 -5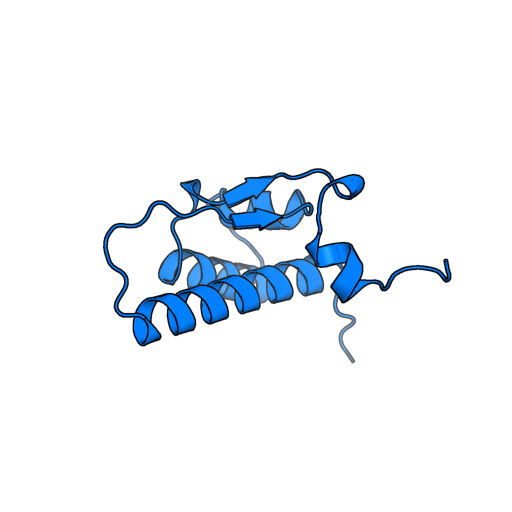.290 -8.210 1.00 88.88 84 ALA A N 1
ATOM 686 C CA . ALA A 1 84 ? -8.552 -4.007 -8.684 1.00 88.88 84 ALA A CA 1
ATOM 687 C C . ALA A 1 84 ? -8.009 -4.095 -10.121 1.00 88.88 84 ALA A C 1
ATOM 689 O O . ALA A 1 84 ? -8.042 -3.098 -10.845 1.00 88.88 84 ALA A O 1
ATOM 690 N N . ASP A 1 85 ? -7.567 -5.281 -10.554 1.00 86.56 85 ASP A N 1
ATOM 691 C CA . ASP A 1 85 ? -7.040 -5.494 -11.903 1.00 86.56 85 ASP A CA 1
ATOM 692 C C . ASP A 1 85 ? -8.114 -5.429 -12.988 1.00 86.56 85 ASP A C 1
ATOM 694 O O . ASP A 1 85 ? -7.847 -4.944 -14.086 1.00 86.56 85 ASP A O 1
ATOM 698 N N . ILE A 1 86 ? -9.351 -5.815 -12.668 1.00 85.50 86 ILE A N 1
ATOM 699 C CA . ILE A 1 86 ? -10.501 -5.658 -13.570 1.00 85.50 86 ILE A CA 1
ATOM 700 C C . ILE A 1 86 ? -10.662 -4.191 -13.983 1.00 85.50 86 ILE A C 1
ATOM 702 O O . ILE A 1 86 ? -10.880 -3.883 -15.154 1.00 85.50 86 ILE A O 1
ATOM 706 N N . LEU A 1 87 ? -10.527 -3.277 -13.021 1.00 82.19 87 LEU A N 1
ATOM 707 C CA . LEU A 1 87 ? -10.683 -1.846 -13.259 1.00 82.19 87 LEU A CA 1
ATOM 708 C C . LEU A 1 87 ? -9.423 -1.206 -13.854 1.00 82.19 87 LEU A C 1
ATOM 710 O O . LEU A 1 87 ? -9.541 -0.257 -14.625 1.00 82.19 87 LEU A O 1
ATOM 714 N N . SER A 1 88 ? -8.228 -1.692 -13.502 1.00 82.12 88 SER A N 1
ATOM 715 C CA . SER A 1 88 ? -6.961 -1.084 -13.934 1.00 82.12 88 SER A CA 1
ATOM 716 C C . SER A 1 88 ? -6.490 -1.564 -15.314 1.00 82.12 88 SER A C 1
ATOM 718 O O . SER A 1 88 ? -5.879 -0.785 -16.046 1.00 82.12 88 SER A O 1
ATOM 720 N N . ARG A 1 89 ? -6.783 -2.821 -15.682 1.00 79.38 89 ARG A N 1
ATOM 721 C CA . ARG A 1 89 ? -6.387 -3.452 -16.957 1.00 79.38 89 ARG A CA 1
ATOM 722 C C . ARG A 1 89 ? -7.548 -3.591 -17.945 1.00 79.38 89 ARG A C 1
ATOM 724 O O . ARG A 1 89 ? -7.306 -3.770 -19.137 1.00 79.38 89 ARG A O 1
ATOM 731 N N . GLY A 1 90 ? -8.783 -3.477 -17.457 1.00 72.12 90 GLY A N 1
ATOM 732 C CA . GLY A 1 90 ? -10.007 -3.715 -18.217 1.00 72.12 90 GLY A CA 1
ATOM 733 C C . GLY A 1 90 ? -10.413 -5.193 -18.237 1.00 72.12 90 GLY A C 1
ATOM 734 O O . GLY A 1 90 ? -9.597 -6.091 -18.038 1.00 72.12 90 GLY A O 1
ATOM 735 N N . CYS A 1 91 ? -11.694 -5.454 -18.504 1.00 70.62 91 CYS A N 1
ATOM 736 C CA . CYS A 1 91 ? -12.178 -6.791 -18.848 1.00 70.62 91 CYS A CA 1
ATOM 737 C C . CYS A 1 91 ? -12.253 -6.933 -20.368 1.00 70.62 91 CYS A C 1
ATOM 739 O O . CYS A 1 91 ? -12.735 -6.027 -21.049 1.00 70.62 91 CYS A O 1
ATOM 741 N N . GLY A 1 92 ? -11.821 -8.084 -20.893 1.00 67.88 92 GLY A N 1
ATOM 742 C CA . GLY A 1 92 ? -12.118 -8.458 -22.275 1.00 67.88 92 GLY A CA 1
ATOM 743 C C . GLY A 1 92 ? -13.635 -8.499 -22.527 1.00 67.88 92 GLY A C 1
ATOM 744 O O . GLY A 1 92 ? -14.406 -8.621 -21.568 1.00 67.88 92 GLY A O 1
ATOM 745 N N . PRO A 1 93 ? -14.079 -8.368 -23.790 1.00 59.47 93 PRO A N 1
ATOM 746 C CA . PRO A 1 93 ? -15.495 -8.474 -24.128 1.00 59.47 93 PRO A CA 1
ATOM 747 C C . PRO A 1 93 ? -16.066 -9.809 -23.627 1.00 59.47 93 PRO A C 1
ATOM 749 O O . PRO A 1 93 ? -15.382 -10.832 -23.671 1.00 59.47 93 PRO A O 1
ATOM 752 N N . LYS A 1 94 ? -17.300 -9.761 -23.115 1.00 55.72 94 LYS A N 1
ATOM 753 C CA . LYS A 1 94 ? -18.080 -10.953 -22.758 1.00 55.72 94 LYS A CA 1
ATOM 754 C C . LYS A 1 94 ? -18.672 -11.604 -23.997 1.00 55.72 94 LYS A C 1
ATOM 756 O O . LYS A 1 94 ? -19.084 -10.839 -24.898 1.00 55.72 94 LYS A O 1
#

Radius of gyration: 14.3 Å; chains: 1; bounding box: 36×26×40 Å

Secondary structure (DSSP, 8-state):
-PPPPHHHHHHHHHHHHHHHHHHHHHHTT--S----EEES-HHHHHHHH------HHHHHHHHHHHHHS-GGGEEE--GGG-HHHHHHH-PPP-